Protein AF-A0A941CRE6-F1 (afdb_monomer_lite)

pLDDT: mean 78.8, std 12.66, range [36.91, 95.94]

InterPro domains:
  IPR007060 Septum formation initiator FtsL/DivIC [PF04977] (12-85)

Radius of gyration: 33.71 Å; chains: 1; bounding box: 70×32×87 Å

Foldseek 3Di:
DVVVVVVVVVVVVVVVVVVVVVVVVVVVVVVVVVVVVVVVVVVVVVVVVVVVVVVVVVVVCVPVVNVVCVVCLVVVNDDVPDDRDDDPPDD

Organism: NCBI:txid2804028

Structure (mmCIF, N/CA/C/O backbone):
data_AF-A0A941CRE6-F1
#
_entry.id   AF-A0A941CRE6-F1
#
loop_
_atom_site.group_PDB
_atom_site.id
_atom_site.type_symbol
_atom_site.label_atom_id
_atom_site.label_alt_id
_atom_site.label_co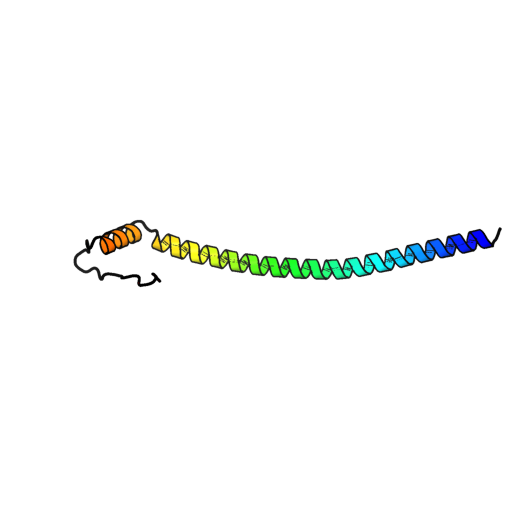mp_id
_atom_site.label_asym_id
_atom_site.label_entity_id
_atom_site.label_seq_id
_atom_site.pdbx_PDB_ins_code
_atom_site.Cartn_x
_atom_site.Cartn_y
_atom_site.Cartn_z
_atom_site.occupancy
_atom_site.B_iso_or_equiv
_atom_site.auth_seq_id
_atom_site.auth_comp_id
_atom_site.auth_asym_id
_atom_site.auth_atom_id
_atom_site.pdbx_PDB_model_num
ATOM 1 N N . MET A 1 1 ? 34.991 6.833 -41.425 1.00 57.38 1 MET A N 1
ATOM 2 C CA . MET A 1 1 ? 34.382 7.073 -40.086 1.00 57.38 1 MET A CA 1
ATOM 3 C C . MET A 1 1 ? 32.833 7.120 -40.080 1.00 57.38 1 MET A C 1
ATOM 5 O O . MET A 1 1 ? 32.252 7.825 -39.259 1.00 57.38 1 MET A O 1
ATOM 9 N N . LYS A 1 2 ? 32.118 6.380 -40.948 1.00 61.75 2 LYS A N 1
ATOM 10 C CA . LYS A 1 2 ? 30.633 6.373 -40.963 1.00 61.75 2 LYS A CA 1
ATOM 11 C C . LYS A 1 2 ? 30.027 5.312 -40.024 1.00 61.75 2 LYS A C 1
ATOM 13 O O . LYS A 1 2 ? 29.004 5.573 -39.400 1.00 61.75 2 LYS A O 1
ATOM 18 N N . MET A 1 3 ? 30.721 4.185 -39.839 1.00 64.88 3 MET A N 1
ATOM 19 C CA . MET A 1 3 ? 30.251 3.048 -39.035 1.00 64.88 3 MET A CA 1
ATOM 20 C C . MET A 1 3 ? 30.078 3.380 -37.543 1.00 64.88 3 MET A C 1
ATOM 22 O O . MET A 1 3 ? 29.058 3.045 -36.955 1.00 64.88 3 MET A O 1
ATOM 26 N N . GLY A 1 4 ? 31.005 4.141 -36.945 1.00 79.50 4 GLY A N 1
ATOM 27 C CA . GLY A 1 4 ? 30.898 4.548 -35.535 1.00 79.50 4 GLY A CA 1
ATOM 28 C C . GLY A 1 4 ? 29.720 5.490 -35.245 1.00 79.50 4 GLY A C 1
ATOM 29 O O . GLY A 1 4 ? 29.109 5.413 -34.183 1.00 79.50 4 GLY A O 1
ATOM 30 N N . LYS A 1 5 ? 29.339 6.344 -36.208 1.00 84.44 5 LYS A N 1
ATOM 31 C C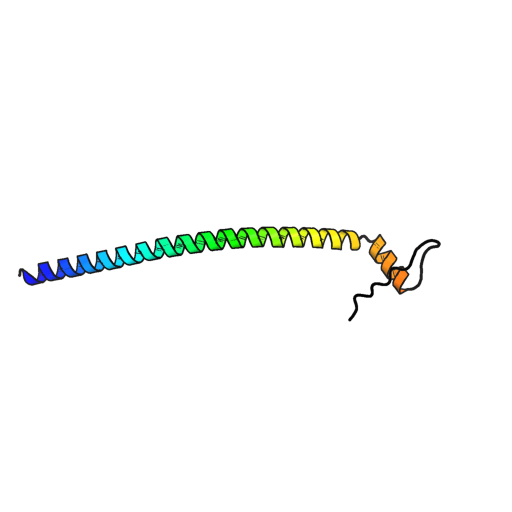A . LYS A 1 5 ? 28.162 7.221 -36.069 1.00 84.44 5 LYS A CA 1
ATOM 32 C C . LYS A 1 5 ? 26.853 6.427 -36.150 1.00 84.44 5 LYS A C 1
ATOM 34 O O . LYS A 1 5 ? 25.905 6.761 -35.447 1.00 84.44 5 LYS A O 1
ATOM 39 N N . LEU A 1 6 ? 26.815 5.381 -36.979 1.00 87.25 6 LEU A N 1
ATOM 40 C CA . LEU A 1 6 ? 25.690 4.445 -37.071 1.00 87.25 6 LEU A CA 1
ATOM 41 C C . LEU A 1 6 ? 25.536 3.634 -35.781 1.00 87.25 6 LEU A C 1
ATOM 43 O O . LEU A 1 6 ? 24.446 3.604 -35.218 1.00 87.25 6 LEU A O 1
ATOM 47 N N . LEU A 1 7 ? 26.635 3.082 -35.261 1.00 91.50 7 LEU A N 1
ATOM 48 C CA . LEU A 1 7 ? 26.630 2.324 -34.009 1.00 91.50 7 LEU A CA 1
ATOM 49 C C . LEU A 1 7 ? 26.121 3.176 -32.835 1.00 91.50 7 LEU A C 1
ATOM 51 O O . LEU A 1 7 ? 25.244 2.749 -32.090 1.00 91.50 7 LEU A O 1
ATOM 55 N N . ARG A 1 8 ? 26.592 4.427 -32.720 1.00 93.19 8 ARG A N 1
ATOM 56 C CA . ARG A 1 8 ? 26.130 5.366 -31.683 1.00 93.19 8 ARG A CA 1
ATOM 57 C C . ARG A 1 8 ? 24.629 5.659 -31.778 1.00 93.19 8 ARG A C 1
ATOM 59 O O . ARG A 1 8 ? 23.969 5.752 -30.748 1.00 93.19 8 ARG A O 1
ATOM 66 N N . ARG A 1 9 ? 24.079 5.801 -32.990 1.00 93.44 9 ARG A N 1
ATOM 67 C CA . ARG A 1 9 ? 22.633 6.008 -33.191 1.00 93.44 9 ARG A CA 1
ATOM 68 C C . ARG A 1 9 ? 21.820 4.778 -32.795 1.00 93.44 9 ARG A C 1
ATOM 70 O O . ARG A 1 9 ? 20.786 4.939 -32.161 1.00 93.44 9 ARG A O 1
ATOM 77 N N . ILE A 1 10 ? 22.303 3.577 -33.116 1.00 94.56 10 ILE A N 1
ATOM 78 C CA . ILE A 1 10 ? 21.644 2.318 -32.738 1.00 94.56 10 ILE A CA 1
ATOM 79 C C . ILE A 1 10 ? 21.614 2.163 -31.215 1.00 94.56 10 ILE A C 1
ATOM 81 O O . ILE A 1 10 ? 20.560 1.876 -30.660 1.00 94.56 10 ILE A O 1
ATOM 85 N N . VAL A 1 11 ? 22.731 2.427 -30.529 1.00 95.31 11 VAL A N 1
ATOM 86 C CA . VAL A 1 11 ? 22.794 2.361 -29.059 1.00 95.31 11 VAL A CA 1
ATOM 87 C C . VAL A 1 11 ? 21.844 3.372 -28.411 1.00 95.31 11 VAL A C 1
ATOM 89 O O . VAL A 1 11 ? 21.130 3.021 -27.477 1.00 95.31 11 VAL A O 1
ATOM 92 N N . LEU A 1 12 ? 21.780 4.606 -28.924 1.00 95.19 12 LEU A N 1
ATOM 93 C CA . LEU A 1 12 ? 20.848 5.620 -28.416 1.00 95.19 12 LEU A CA 1
ATOM 94 C C . LEU A 1 12 ? 19.381 5.223 -28.624 1.00 95.19 12 LEU A C 1
ATOM 96 O O . LEU A 1 12 ? 18.570 5.416 -27.722 1.00 95.19 12 LEU A O 1
ATOM 100 N N . LEU A 1 13 ? 19.043 4.646 -29.779 1.00 95.50 13 LEU A N 1
ATOM 101 C CA . LEU A 1 13 ? 17.691 4.155 -30.056 1.00 95.50 13 LEU A CA 1
ATOM 102 C C . LEU A 1 13 ? 17.320 2.968 -29.163 1.00 95.50 13 LEU A C 1
ATOM 104 O O . LEU A 1 13 ? 16.218 2.937 -28.623 1.00 95.50 13 LEU A O 1
ATOM 108 N N . ALA A 1 14 ? 18.242 2.027 -28.957 1.00 94.69 14 ALA A N 1
ATOM 109 C CA . ALA A 1 14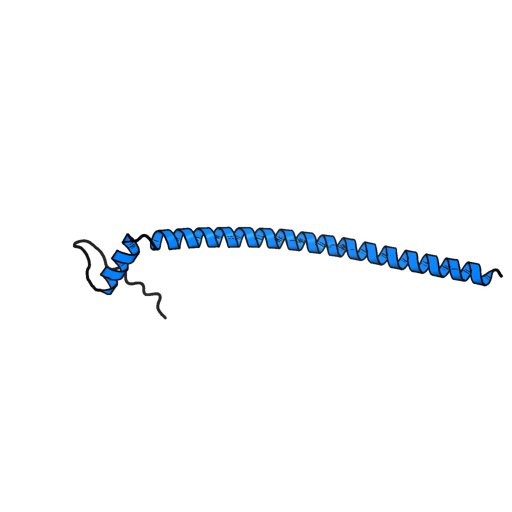 ? 18.032 0.899 -28.055 1.00 94.69 14 ALA A CA 1
ATOM 110 C C . ALA A 1 14 ? 17.829 1.372 -26.606 1.00 94.69 14 ALA A C 1
ATOM 112 O O . ALA A 1 14 ? 16.905 0.923 -25.932 1.00 94.69 14 ALA A O 1
ATOM 113 N N . PHE A 1 15 ? 18.637 2.332 -26.149 1.00 95.94 15 PHE A N 1
ATOM 114 C CA . PHE A 1 15 ? 18.505 2.923 -24.818 1.00 95.94 15 PHE A CA 1
ATOM 115 C C . PHE A 1 15 ? 17.162 3.643 -24.636 1.00 95.94 15 PHE A C 1
ATOM 117 O O . PHE A 1 15 ? 16.476 3.428 -23.637 1.00 95.94 15 PHE A O 1
ATOM 124 N N . ALA A 1 16 ? 16.745 4.438 -25.625 1.00 94.94 16 ALA A N 1
ATOM 125 C CA . ALA A 1 16 ? 15.443 5.099 -25.610 1.00 94.94 16 ALA A CA 1
ATOM 126 C C . ALA A 1 16 ? 14.283 4.088 -25.596 1.00 94.94 16 ALA A C 1
ATOM 128 O O . ALA A 1 16 ? 13.329 4.265 -24.841 1.00 94.94 16 ALA A O 1
ATOM 129 N N . GLY A 1 17 ? 14.388 3.002 -26.369 1.00 95.69 17 GLY A N 1
ATOM 130 C CA . GLY A 1 17 ? 13.394 1.927 -26.387 1.00 95.69 17 GLY A CA 1
ATOM 131 C C . GLY A 1 17 ? 13.252 1.221 -25.036 1.00 95.69 17 GLY A C 1
ATOM 132 O O . GLY A 1 17 ? 12.138 1.044 -24.550 1.00 95.69 17 GLY A O 1
ATOM 133 N N . ILE A 1 18 ? 14.369 0.879 -24.387 1.00 94.94 18 ILE A N 1
ATOM 134 C CA . ILE A 1 18 ? 14.360 0.255 -23.053 1.00 94.94 18 ILE A CA 1
ATOM 135 C C . ILE A 1 18 ? 13.753 1.200 -22.009 1.00 94.94 18 ILE A C 1
ATOM 137 O O . ILE A 1 18 ? 12.950 0.761 -21.182 1.00 94.94 18 ILE A O 1
ATOM 141 N N . MET A 1 19 ? 14.083 2.495 -22.054 1.00 94.00 19 MET A N 1
ATOM 142 C CA . MET A 1 19 ? 13.482 3.473 -21.141 1.00 94.00 19 MET A CA 1
ATOM 143 C C . MET A 1 19 ? 11.975 3.609 -21.360 1.00 94.00 19 MET A C 1
ATOM 145 O O . MET A 1 19 ? 11.227 3.572 -20.387 1.00 94.00 19 MET A O 1
ATOM 149 N N . ALA A 1 20 ? 11.514 3.687 -22.610 1.00 93.62 20 ALA A N 1
ATOM 150 C CA . ALA A 1 20 ? 10.087 3.757 -22.917 1.00 93.62 20 ALA A CA 1
ATOM 151 C C . ALA A 1 20 ? 9.324 2.523 -22.400 1.00 93.62 20 ALA A C 1
ATOM 153 O O . ALA A 1 20 ? 8.278 2.669 -21.767 1.00 93.62 20 ALA A O 1
ATOM 154 N N . LEU A 1 21 ? 9.873 1.316 -22.594 1.00 92.88 21 LEU A N 1
ATOM 155 C CA . LEU A 1 21 ? 9.282 0.076 -22.072 1.00 92.88 21 LEU A CA 1
ATOM 156 C C . LEU A 1 21 ? 9.248 0.048 -20.539 1.00 92.88 21 LEU A C 1
ATOM 158 O O . LEU A 1 21 ? 8.257 -0.374 -19.945 1.00 92.88 21 LEU A O 1
ATOM 162 N N . THR A 1 22 ? 10.316 0.515 -19.895 1.00 92.88 22 THR A N 1
ATOM 163 C CA . THR A 1 22 ? 10.402 0.560 -18.430 1.00 92.88 22 THR A CA 1
ATOM 164 C C . THR A 1 22 ? 9.365 1.516 -17.850 1.00 92.88 22 THR A C 1
ATOM 166 O O . THR A 1 22 ? 8.656 1.142 -16.918 1.00 92.88 22 THR A O 1
ATOM 169 N N . ILE A 1 23 ? 9.225 2.711 -18.430 1.00 92.69 23 ILE A N 1
ATOM 170 C CA . ILE A 1 23 ? 8.239 3.709 -17.991 1.00 92.69 23 ILE A CA 1
ATOM 171 C C . ILE A 1 23 ? 6.816 3.171 -18.174 1.00 92.69 23 ILE A C 1
ATOM 173 O O . ILE A 1 23 ? 6.005 3.257 -17.256 1.00 92.69 23 ILE A O 1
ATOM 177 N N . TYR A 1 24 ? 6.519 2.541 -19.314 1.00 90.88 24 TYR A N 1
ATOM 178 C CA . TYR A 1 24 ? 5.202 1.947 -19.554 1.00 90.88 24 TYR A CA 1
ATOM 179 C C . TYR A 1 24 ? 4.843 0.878 -18.508 1.00 90.88 24 TYR A C 1
ATOM 181 O O . TYR A 1 24 ? 3.750 0.891 -17.939 1.00 90.88 24 TYR A O 1
ATOM 189 N N . ASN A 1 25 ? 5.782 -0.018 -18.196 1.00 87.81 25 ASN A N 1
ATOM 190 C CA . ASN A 1 25 ? 5.571 -1.049 -17.178 1.00 87.81 25 ASN A CA 1
ATOM 191 C C . ASN A 1 25 ? 5.409 -0.453 -15.768 1.00 87.81 25 ASN A C 1
ATOM 193 O O . ASN A 1 25 ? 4.622 -0.965 -14.969 1.00 87.81 25 ASN A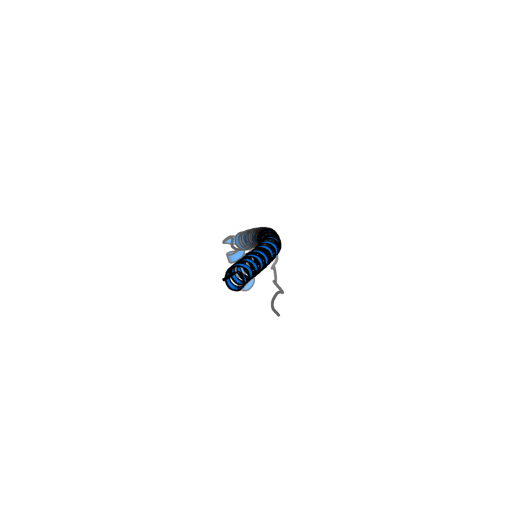 O 1
ATOM 197 N N . GLN A 1 26 ? 6.124 0.635 -15.465 1.00 86.19 26 GLN A N 1
ATOM 198 C CA . GLN A 1 26 ? 6.002 1.353 -14.195 1.00 86.19 26 GLN A CA 1
ATOM 199 C C . GLN A 1 26 ? 4.626 2.006 -14.026 1.00 86.19 26 GLN A C 1
ATOM 201 O O . GLN A 1 26 ? 4.051 1.905 -12.944 1.00 86.19 26 GLN A O 1
ATOM 206 N N . GLU A 1 27 ? 4.058 2.604 -15.075 1.00 86.50 27 GLU A N 1
ATOM 207 C CA . GLU A 1 27 ? 2.712 3.198 -15.030 1.00 86.50 27 GLU A CA 1
ATOM 208 C C . GLU A 1 27 ? 1.631 2.150 -14.715 1.00 86.50 27 GLU A C 1
ATOM 210 O O . GLU A 1 27 ? 0.796 2.344 -13.825 1.00 86.50 27 GLU A O 1
ATOM 215 N N . VAL A 1 28 ? 1.691 0.982 -15.364 1.00 87.38 28 VAL A N 1
ATOM 216 C CA . VAL A 1 28 ? 0.761 -0.131 -15.093 1.00 87.38 28 VAL A CA 1
ATOM 217 C C . VAL A 1 28 ? 0.918 -0.651 -13.660 1.00 87.38 28 VAL A C 1
ATOM 219 O O . VAL A 1 28 ? -0.071 -0.908 -12.966 1.00 87.38 28 VAL A O 1
ATOM 222 N N . MET A 1 29 ? 2.157 -0.787 -13.180 1.00 89.44 29 MET A N 1
ATOM 223 C CA . MET A 1 29 ? 2.428 -1.205 -11.804 1.00 89.44 29 MET A CA 1
ATOM 224 C C . MET A 1 29 ? 1.888 -0.187 -10.791 1.00 89.44 29 MET A C 1
ATOM 226 O O . MET A 1 29 ? 1.242 -0.576 -9.817 1.00 89.44 29 MET A O 1
ATOM 230 N N . MET A 1 30 ? 2.079 1.108 -11.042 1.00 88.00 30 MET A N 1
ATOM 231 C CA . MET A 1 30 ? 1.583 2.178 -10.176 1.00 88.00 30 MET A CA 1
ATOM 232 C C . MET A 1 30 ? 0.058 2.230 -10.127 1.00 88.00 30 MET A C 1
ATOM 234 O O . MET A 1 30 ? -0.505 2.420 -9.046 1.00 88.00 30 MET A O 1
ATOM 238 N N . ALA A 1 31 ? -0.628 1.993 -11.246 1.00 87.69 31 ALA A N 1
ATOM 239 C CA . ALA A 1 31 ? -2.086 1.884 -11.261 1.00 87.69 31 ALA A CA 1
ATOM 240 C C . ALA A 1 31 ? -2.580 0.743 -10.349 1.00 87.69 31 ALA A C 1
ATOM 242 O O . ALA A 1 31 ? -3.500 0.929 -9.546 1.00 87.69 31 ALA A O 1
ATOM 243 N N . ASN A 1 32 ? -1.921 -0.418 -10.404 1.00 85.81 32 ASN A N 1
ATOM 244 C CA . ASN A 1 32 ? -2.249 -1.556 -9.545 1.00 85.81 32 ASN A CA 1
ATOM 245 C C . ASN A 1 32 ? -1.950 -1.285 -8.063 1.00 85.81 32 ASN A C 1
ATOM 247 O O . ASN A 1 32 ? -2.749 -1.653 -7.200 1.00 85.81 32 ASN A O 1
ATOM 251 N N . ILE A 1 33 ? -0.837 -0.612 -7.753 1.00 87.81 33 ILE A N 1
ATOM 252 C CA . ILE A 1 33 ? -0.493 -0.214 -6.380 1.00 87.81 33 ILE A CA 1
ATOM 253 C C . ILE A 1 33 ? -1.557 0.733 -5.818 1.00 87.81 33 ILE A C 1
ATOM 255 O O . ILE A 1 33 ? -2.068 0.482 -4.729 1.00 87.81 33 ILE A O 1
ATOM 259 N N . ARG A 1 34 ? -1.963 1.764 -6.570 1.00 86.25 34 ARG A N 1
ATOM 260 C CA . ARG A 1 34 ? -3.012 2.707 -6.138 1.00 86.25 34 ARG A CA 1
ATOM 261 C C . ARG A 1 34 ? -4.340 2.004 -5.863 1.00 86.25 34 ARG A C 1
ATOM 263 O O . ARG A 1 34 ? -4.974 2.275 -4.846 1.00 86.25 34 ARG A O 1
ATOM 270 N N . LYS A 1 35 ? -4.732 1.062 -6.725 1.00 86.56 35 LYS A N 1
ATOM 271 C CA . LYS A 1 35 ? -5.942 0.253 -6.526 1.00 86.56 35 LYS A CA 1
ATOM 272 C C . LYS A 1 35 ? -5.858 -0.602 -5.257 1.00 86.56 35 LYS A C 1
ATOM 274 O O . LYS A 1 35 ? -6.836 -0.711 -4.523 1.00 86.56 35 LYS A O 1
ATOM 279 N N . ASN A 1 36 ? -4.697 -1.196 -4.985 1.00 85.75 36 ASN A N 1
ATOM 280 C CA . ASN A 1 36 ? -4.487 -1.983 -3.772 1.00 85.75 36 ASN A CA 1
ATOM 281 C C . ASN A 1 36 ? -4.500 -1.125 -2.503 1.00 85.75 36 ASN A C 1
ATOM 283 O O . ASN A 1 36 ? -5.102 -1.557 -1.526 1.00 85.75 36 ASN A O 1
ATOM 287 N N . ILE A 1 37 ? -3.906 0.072 -2.535 1.00 88.19 37 ILE A N 1
ATOM 288 C CA . ILE A 1 37 ? -3.943 1.024 -1.414 1.00 88.19 37 ILE A CA 1
ATOM 289 C C . ILE A 1 37 ? -5.389 1.401 -1.096 1.00 88.19 37 ILE A C 1
ATOM 291 O O . ILE A 1 37 ? -5.814 1.228 0.037 1.00 88.19 37 ILE A O 1
ATOM 295 N N . SER A 1 38 ? -6.172 1.811 -2.099 1.00 85.81 38 SER A N 1
ATOM 296 C CA . SER A 1 38 ? -7.575 2.193 -1.889 1.00 85.81 38 SER A CA 1
ATOM 297 C C . SER A 1 38 ? -8.404 1.053 -1.285 1.00 85.81 38 SER A C 1
ATOM 299 O O . SER A 1 38 ? -9.157 1.273 -0.340 1.00 85.81 38 SER A O 1
ATOM 301 N N . ARG A 1 39 ? -8.210 -0.185 -1.758 1.00 86.31 39 ARG A N 1
ATOM 302 C CA . ARG A 1 39 ? -8.872 -1.361 -1.174 1.00 86.31 39 ARG A CA 1
ATOM 303 C C . ARG A 1 39 ? -8.426 -1.627 0.267 1.00 86.31 39 ARG A C 1
ATOM 305 O O . ARG A 1 39 ? -9.232 -2.025 1.098 1.00 86.31 39 ARG A O 1
ATOM 312 N N . GLN A 1 40 ? -7.141 -1.454 0.570 1.00 81.81 40 GLN A N 1
ATOM 313 C CA . GLN A 1 40 ? -6.621 -1.640 1.927 1.00 81.81 40 GLN A CA 1
ATOM 314 C C . GLN A 1 40 ? -7.106 -0.549 2.885 1.00 81.81 40 GLN A C 1
ATOM 316 O O . GLN A 1 40 ? -7.358 -0.849 4.047 1.00 81.81 40 GLN A O 1
ATOM 321 N N . GLU A 1 41 ? -7.272 0.685 2.412 1.00 86.06 41 GLU A N 1
ATOM 322 C CA . GLU A 1 41 ? -7.858 1.780 3.189 1.00 86.06 41 GLU A CA 1
ATOM 323 C C . GLU A 1 41 ? -9.329 1.516 3.525 1.00 86.06 41 GLU A C 1
ATOM 325 O O . GLU A 1 41 ? -9.732 1.737 4.666 1.00 86.06 41 GLU A O 1
ATOM 330 N N . GLU A 1 42 ? -10.107 0.985 2.578 1.00 87.00 42 GLU A N 1
ATOM 331 C CA . GLU A 1 42 ? -11.500 0.582 2.807 1.00 87.00 42 GLU A CA 1
ATOM 332 C C . GLU A 1 42 ? -11.593 -0.524 3.868 1.00 87.00 42 GLU A C 1
ATOM 334 O O . GLU A 1 42 ? -12.290 -0.374 4.871 1.00 87.00 42 GLU A O 1
ATOM 339 N N . VAL A 1 43 ? -10.787 -1.582 3.727 1.00 85.94 43 VAL A N 1
ATOM 340 C CA . VAL A 1 43 ? -10.711 -2.663 4.725 1.00 85.94 43 VAL A CA 1
ATOM 341 C C . VAL A 1 43 ? -10.267 -2.132 6.091 1.00 85.94 43 VAL A C 1
ATOM 343 O O . VAL A 1 43 ? -10.797 -2.542 7.122 1.00 85.94 43 VAL A O 1
ATOM 346 N N . LEU A 1 44 ? -9.310 -1.201 6.131 1.00 85.69 44 LEU A N 1
ATOM 347 C CA . LEU A 1 44 ? -8.855 -0.593 7.380 1.00 85.69 44 LEU A CA 1
ATOM 348 C C . LEU A 1 44 ? -9.963 0.237 8.042 1.00 85.69 44 LEU A C 1
ATOM 350 O O . LEU A 1 44 ? -10.084 0.211 9.268 1.00 85.69 44 LEU A O 1
ATOM 354 N N . ALA A 1 45 ? -10.754 0.969 7.259 1.00 86.44 45 ALA A N 1
ATOM 355 C CA . ALA A 1 45 ? -11.887 1.738 7.760 1.00 86.44 45 ALA A CA 1
ATOM 356 C C . ALA A 1 45 ? -12.960 0.819 8.363 1.00 86.44 45 ALA A C 1
ATOM 358 O O . ALA A 1 45 ? -13.421 1.076 9.478 1.00 86.44 45 ALA A O 1
ATOM 359 N N . ASP A 1 46 ? -13.284 -0.283 7.687 1.00 86.19 46 ASP A N 1
ATOM 360 C CA . ASP A 1 46 ? -14.250 -1.269 8.176 1.00 86.19 46 ASP A CA 1
ATOM 361 C C . ASP A 1 46 ? -13.778 -1.939 9.469 1.00 86.19 46 ASP A C 1
ATOM 363 O O . ASP A 1 46 ? -14.506 -1.957 10.465 1.00 86.19 46 ASP A O 1
ATOM 367 N N . VAL A 1 47 ? -12.524 -2.397 9.510 1.00 84.75 47 VAL A N 1
ATOM 368 C CA . VAL A 1 47 ? -11.938 -3.024 10.706 1.00 84.75 47 VAL A CA 1
ATOM 369 C C . VAL A 1 47 ? -11.844 -2.035 11.871 1.00 84.75 47 VAL A C 1
ATOM 371 O O . VAL A 1 47 ? -12.024 -2.417 13.030 1.00 84.75 47 VAL A O 1
ATOM 374 N N . ARG A 1 48 ? -11.577 -0.749 11.611 1.00 81.62 48 ARG A N 1
ATOM 375 C CA . ARG A 1 48 ? -11.598 0.289 12.656 1.00 81.62 48 ARG A CA 1
ATOM 376 C C . ARG A 1 48 ? -13.003 0.517 13.195 1.00 81.62 48 ARG A C 1
ATOM 378 O O . ARG A 1 48 ? -13.171 0.557 14.410 1.00 81.62 48 ARG A O 1
ATOM 385 N N . LYS A 1 49 ? -14.003 0.602 12.319 1.00 85.06 49 LYS A N 1
ATOM 386 C CA . LYS A 1 49 ? -15.410 0.758 12.706 1.00 85.06 49 LYS A CA 1
ATOM 387 C C . LYS A 1 49 ? -15.904 -0.431 13.530 1.00 85.06 49 LYS A C 1
ATOM 389 O O . LYS A 1 49 ? -16.623 -0.253 14.513 1.00 85.06 49 LYS A O 1
ATOM 394 N N . GLU A 1 50 ? -15.500 -1.641 13.158 1.00 82.88 50 GLU A N 1
ATOM 395 C CA . GLU A 1 50 ? -15.807 -2.846 13.922 1.00 82.88 50 GLU A CA 1
ATOM 396 C C . GLU A 1 50 ? -15.105 -2.848 15.285 1.00 82.88 50 GLU A C 1
ATOM 398 O O . GLU A 1 50 ? -15.754 -3.100 16.301 1.00 82.88 50 GLU A O 1
ATOM 403 N N . ASN A 1 51 ? -13.826 -2.467 15.342 1.00 83.75 51 ASN A N 1
ATOM 404 C CA . ASN A 1 51 ? -13.109 -2.306 16.608 1.00 83.75 51 ASN A CA 1
ATOM 405 C C . ASN A 1 51 ? -13.751 -1.254 17.518 1.00 83.75 51 ASN A C 1
ATOM 407 O O . ASN A 1 51 ? -13.880 -1.493 18.714 1.00 83.75 51 ASN A O 1
ATOM 411 N N . GLU A 1 52 ? -14.180 -0.110 16.985 1.00 82.75 52 GLU A N 1
ATOM 412 C CA . GLU A 1 52 ? -14.889 0.912 17.763 1.00 82.75 52 GLU A CA 1
ATOM 413 C C . GLU A 1 52 ? -16.230 0.393 18.285 1.00 82.75 52 GLU A C 1
ATOM 415 O O . GLU A 1 52 ? -16.560 0.601 19.452 1.00 82.75 52 GLU A O 1
ATOM 420 N N . LYS A 1 53 ? -16.984 -0.348 17.467 1.00 81.50 53 LYS A N 1
ATOM 421 C CA . LYS A 1 53 ? -18.238 -0.982 17.894 1.00 81.50 53 LYS A CA 1
ATOM 422 C C . LYS A 1 53 ? -18.000 -1.997 19.012 1.00 81.50 53 LYS A C 1
ATOM 424 O O . LYS A 1 53 ? -18.704 -1.967 20.020 1.00 81.50 53 LYS A O 1
ATOM 429 N N . LEU A 1 54 ? -17.011 -2.873 18.850 1.00 78.88 54 LEU A N 1
ATOM 430 C CA . LEU A 1 54 ? -16.628 -3.860 19.858 1.00 78.88 54 LEU A CA 1
ATOM 431 C C . LEU A 1 54 ? -16.135 -3.180 21.133 1.00 78.88 54 LEU A C 1
ATOM 433 O O . LEU A 1 54 ? -16.528 -3.585 22.220 1.00 78.88 54 LEU A O 1
ATOM 437 N N . LYS A 1 55 ? -15.346 -2.110 21.017 1.00 73.25 55 LYS A N 1
ATOM 438 C CA . LYS A 1 55 ? -14.894 -1.320 22.161 1.00 73.25 55 LYS A CA 1
ATOM 439 C C . LYS A 1 55 ? -16.065 -0.673 22.891 1.00 73.25 55 LYS A C 1
ATOM 441 O O . LYS A 1 55 ? -16.125 -0.787 24.103 1.00 73.25 55 LYS A O 1
ATOM 446 N N . ASN A 1 56 ? -17.028 -0.088 22.184 1.00 73.38 56 ASN A N 1
ATOM 447 C CA . ASN A 1 56 ? -18.226 0.485 22.801 1.00 73.38 56 ASN A CA 1
ATOM 448 C C . ASN A 1 56 ? -19.078 -0.582 23.505 1.00 73.38 56 ASN A C 1
ATOM 450 O O . ASN A 1 56 ? -19.596 -0.334 24.591 1.00 73.38 56 ASN A O 1
ATOM 454 N N . LEU A 1 57 ? -19.195 -1.782 22.927 1.00 70.62 57 LEU A N 1
ATOM 455 C CA . LEU A 1 57 ? -19.855 -2.916 23.577 1.00 70.62 57 LEU A CA 1
ATOM 456 C C . LEU A 1 57 ? -19.092 -3.341 24.835 1.00 70.62 57 LEU A C 1
ATOM 458 O O . LEU A 1 57 ? -19.685 -3.450 25.905 1.00 70.62 57 LEU A O 1
ATOM 462 N N . VAL A 1 58 ? -17.775 -3.498 24.738 1.00 71.75 58 VAL A N 1
ATOM 463 C CA . VAL A 1 58 ? -16.919 -3.835 25.875 1.00 71.75 58 VAL A CA 1
ATOM 464 C C . VAL A 1 58 ? -17.006 -2.764 26.959 1.00 71.75 58 VAL A C 1
ATOM 466 O O . VAL A 1 58 ? -17.207 -3.107 28.114 1.00 71.75 58 VAL A O 1
ATOM 469 N N . ASP A 1 59 ? -16.933 -1.485 26.618 1.00 66.50 59 ASP A N 1
ATOM 470 C CA . ASP A 1 59 ? -17.015 -0.376 27.567 1.00 66.50 59 ASP A CA 1
ATOM 471 C C . ASP A 1 59 ? -18.414 -0.292 28.201 1.00 66.50 59 ASP A C 1
ATOM 473 O O . ASP A 1 59 ? -18.526 -0.089 29.410 1.00 66.50 59 ASP A O 1
ATOM 477 N N . SER A 1 60 ? -19.480 -0.591 27.448 1.00 61.75 60 SER A N 1
ATOM 478 C CA . SER A 1 60 ? -20.831 -0.730 28.009 1.00 61.75 60 SER A CA 1
ATOM 479 C C . SER A 1 60 ? -20.932 -1.890 29.007 1.00 61.75 60 SER A C 1
ATOM 481 O O . SER A 1 60 ? -21.580 -1.746 30.042 1.00 61.75 60 SER A O 1
ATOM 483 N N . THR A 1 61 ? -20.217 -2.996 28.767 1.00 60.22 61 THR A N 1
ATOM 484 C CA . THR A 1 61 ? -20.087 -4.115 29.717 1.00 60.22 61 THR A CA 1
ATOM 485 C C . THR A 1 61 ? -19.041 -3.871 30.807 1.00 60.22 61 THR A C 1
ATOM 487 O O . THR A 1 61 ? -19.015 -4.579 31.798 1.00 60.22 61 THR A O 1
ATOM 490 N N . LYS A 1 62 ? -18.153 -2.886 30.674 1.00 57.62 62 LYS A N 1
ATOM 491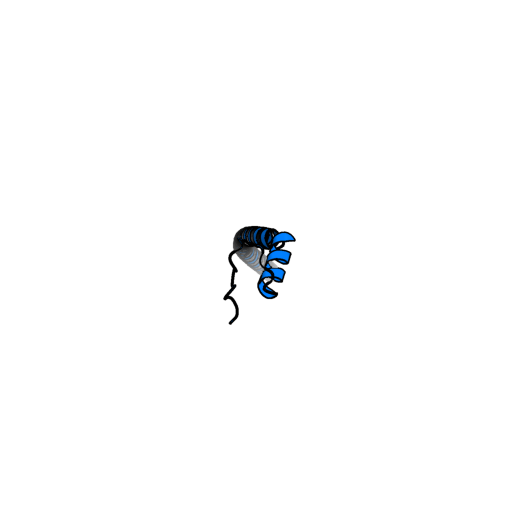 C CA . LYS A 1 62 ? -17.152 -2.539 31.695 1.00 57.62 62 LYS A CA 1
ATOM 492 C C . LYS A 1 62 ? -17.623 -1.427 32.618 1.00 57.62 62 LYS A C 1
ATOM 494 O O . LYS A 1 62 ? -16.864 -1.033 33.502 1.00 57.62 62 LYS A O 1
ATOM 499 N N . THR A 1 63 ? -18.857 -0.942 32.457 1.00 62.88 63 THR A N 1
ATOM 500 C CA . THR A 1 63 ? -19.487 -0.114 33.485 1.00 62.88 63 THR A CA 1
ATOM 501 C C . THR A 1 63 ? -19.328 -0.805 34.836 1.00 62.88 63 THR A C 1
ATOM 503 O O . THR A 1 63 ? -19.476 -2.024 34.969 1.00 62.88 63 THR A O 1
ATOM 506 N N . GLU A 1 64 ? -18.943 -0.019 35.836 1.00 64.50 64 GLU A N 1
ATOM 507 C CA . GLU A 1 64 ? -18.620 -0.496 37.180 1.00 64.50 64 GLU A CA 1
ATOM 508 C C . GLU A 1 64 ? -19.747 -1.381 37.736 1.00 64.50 64 GLU A C 1
ATOM 510 O O . GLU A 1 64 ? -19.501 -2.423 38.335 1.00 64.50 64 GLU A O 1
ATOM 515 N N . GLU A 1 65 ? -20.991 -1.040 37.398 1.00 66.75 65 GLU A N 1
ATOM 516 C CA . GLU A 1 65 ? -22.197 -1.800 37.703 1.00 66.75 65 GLU A CA 1
ATOM 517 C C . GLU A 1 65 ? -22.204 -3.227 37.127 1.00 66.75 65 GLU A C 1
ATOM 519 O O . GLU A 1 65 ? -22.531 -4.164 37.854 1.00 66.75 65 GLU A O 1
ATOM 524 N N . TYR A 1 66 ? -21.796 -3.445 35.871 1.00 67.56 66 TYR A N 1
ATOM 525 C CA . TYR A 1 66 ? -21.712 -4.793 35.291 1.00 67.56 66 TYR A CA 1
ATOM 526 C C . TYR A 1 66 ? -20.569 -5.601 35.910 1.00 67.56 66 TYR A C 1
ATOM 528 O O . TYR A 1 66 ? -20.731 -6.791 36.182 1.00 67.56 66 TYR A O 1
ATOM 536 N N . THR A 1 67 ? -19.435 -4.957 36.203 1.00 67.12 67 THR A N 1
ATOM 537 C CA . THR A 1 67 ? -18.304 -5.605 36.889 1.00 67.12 67 THR A CA 1
ATOM 538 C C . THR A 1 67 ? -18.694 -6.028 38.306 1.00 67.12 67 THR A C 1
ATOM 540 O O . THR A 1 67 ? -18.463 -7.174 38.696 1.00 67.12 67 THR A O 1
ATOM 543 N N . ILE A 1 68 ? -19.365 -5.146 39.052 1.00 68.50 68 ILE A N 1
ATOM 544 C CA . ILE A 1 68 ? -19.903 -5.431 40.386 1.00 68.50 68 ILE A CA 1
ATOM 545 C C . ILE A 1 68 ? -20.968 -6.528 40.305 1.00 68.50 68 ILE A C 1
ATOM 547 O O . ILE A 1 68 ? -20.936 -7.462 41.107 1.00 68.50 68 ILE A O 1
ATOM 551 N N . ARG A 1 69 ? -21.884 -6.478 39.332 1.00 71.50 69 ARG A N 1
ATOM 552 C CA . ARG A 1 69 ? -22.925 -7.501 39.147 1.00 71.50 69 ARG A CA 1
ATOM 553 C C . ARG A 1 69 ? -22.331 -8.866 38.812 1.00 71.50 69 ARG A C 1
ATOM 555 O O . ARG A 1 69 ? -22.759 -9.867 39.384 1.00 71.50 69 ARG A O 1
ATOM 562 N N . ASN A 1 70 ? -21.316 -8.925 37.953 1.00 70.25 70 ASN A N 1
ATOM 563 C CA . ASN A 1 70 ? -20.617 -10.170 37.635 1.00 70.25 70 ASN A CA 1
ATOM 564 C C . ASN A 1 70 ? -19.816 -10.707 38.820 1.00 70.25 70 ASN A C 1
ATOM 566 O O . ASN A 1 70 ? -19.871 -11.906 39.087 1.00 70.25 70 ASN A O 1
ATOM 570 N N . ALA A 1 71 ? -19.118 -9.847 39.565 1.00 74.00 71 ALA A N 1
ATOM 571 C CA . ALA A 1 71 ? -18.430 -10.251 40.788 1.00 74.00 71 ALA A CA 1
ATOM 572 C C . ALA A 1 71 ? -19.425 -10.811 41.817 1.00 74.00 71 ALA A C 1
ATOM 574 O O . ALA A 1 71 ? -19.209 -11.892 42.359 1.00 74.00 71 ALA A O 1
ATOM 575 N N . ARG A 1 72 ? -20.565 -10.139 42.015 1.00 77.06 72 ARG A N 1
ATOM 576 C CA . ARG A 1 72 ? -21.657 -10.613 42.878 1.00 77.06 72 ARG A CA 1
ATOM 577 C C . ARG A 1 72 ? -22.238 -11.939 42.408 1.00 77.06 72 ARG A C 1
ATOM 579 O O . ARG A 1 72 ? -22.459 -12.812 43.236 1.00 77.06 72 ARG A O 1
ATOM 586 N N . THR A 1 73 ? -22.435 -12.111 41.104 1.00 73.75 73 THR A N 1
ATOM 587 C CA . THR A 1 73 ? -22.946 -13.361 40.521 1.00 73.75 73 THR A CA 1
ATOM 588 C C . THR A 1 73 ? -21.964 -14.511 40.753 1.00 73.75 73 THR A C 1
ATOM 590 O O . THR A 1 73 ? -22.373 -15.572 41.214 1.00 73.75 73 THR A O 1
ATOM 593 N N . ARG A 1 74 ? -20.657 -14.289 40.543 1.00 74.56 74 ARG A N 1
ATOM 594 C CA . ARG A 1 74 ? -19.600 -15.280 40.829 1.00 74.56 74 ARG A CA 1
ATOM 595 C C . ARG A 1 74 ? -19.467 -15.611 42.321 1.00 74.56 74 ARG A C 1
ATOM 597 O O . ARG A 1 74 ? -19.100 -16.731 42.653 1.00 74.56 74 ARG A O 1
ATOM 604 N N . LEU A 1 75 ? -19.765 -14.658 43.205 1.00 78.75 75 LEU A N 1
ATOM 605 C CA . LEU A 1 75 ? -19.735 -14.826 44.664 1.00 78.75 75 LEU A CA 1
ATOM 606 C C . LEU A 1 75 ? -21.079 -15.295 45.262 1.00 78.75 75 LEU A C 1
ATOM 608 O O . LEU A 1 75 ? -21.173 -15.452 46.475 1.00 78.75 75 LEU A O 1
ATOM 612 N N . GLY A 1 76 ? -22.127 -15.492 44.450 1.00 73.88 76 GLY A N 1
ATOM 613 C CA . GLY A 1 76 ? -23.465 -15.886 44.919 1.00 73.88 76 GLY A CA 1
ATOM 614 C C . GLY A 1 76 ? -24.244 -14.792 45.670 1.00 73.88 76 GLY A C 1
ATOM 615 O O . GLY A 1 76 ? -25.237 -15.080 46.331 1.00 73.88 76 GLY A O 1
ATOM 616 N N . LEU A 1 77 ? -23.819 -13.531 45.577 1.00 79.56 77 LEU A N 1
ATOM 617 C CA . LEU A 1 77 ? -24.363 -12.385 46.314 1.00 79.56 77 LEU A CA 1
ATOM 618 C C . LEU A 1 77 ? -25.409 -11.602 45.495 1.00 79.56 77 LEU A C 1
ATOM 620 O O . LEU A 1 77 ? -25.268 -10.393 45.298 1.00 79.56 77 LEU A O 1
ATOM 624 N N . LEU A 1 78 ? -26.458 -12.249 44.989 1.00 72.56 78 LEU A N 1
ATOM 625 C CA . LEU A 1 78 ? -27.505 -11.595 44.177 1.00 72.56 78 LEU A CA 1
ATOM 626 C C . LEU A 1 78 ? -28.417 -10.686 45.028 1.00 72.56 78 LEU A C 1
ATOM 628 O O . LEU A 1 78 ? -28.663 -10.974 46.202 1.00 72.56 78 LEU A O 1
ATOM 632 N N . ARG A 1 79 ? -28.910 -9.566 44.477 1.00 73.38 79 ARG A N 1
ATOM 633 C CA . ARG A 1 79 ? -29.972 -8.769 45.130 1.00 73.38 79 ARG A CA 1
ATOM 634 C C . ARG A 1 79 ? -31.334 -9.457 44.959 1.00 73.38 79 ARG A C 1
ATOM 636 O O . ARG A 1 79 ? -31.529 -10.179 43.980 1.00 73.38 79 ARG A O 1
ATOM 643 N N . PRO A 1 80 ? -32.305 -9.212 45.860 1.00 69.62 80 PRO A N 1
ATOM 644 C CA . PRO A 1 80 ? -33.676 -9.669 45.655 1.00 69.62 80 PRO A CA 1
ATOM 645 C C . PRO A 1 80 ? -34.209 -9.175 44.300 1.00 69.62 80 PRO A C 1
ATOM 647 O O . PRO A 1 80 ? -34.246 -7.970 44.061 1.00 69.62 80 PRO A O 1
ATOM 650 N N . GLY A 1 81 ? -34.587 -10.104 43.415 1.00 71.50 81 GLY A N 1
ATOM 651 C CA . GLY A 1 81 ? -35.103 -9.806 42.071 1.00 71.50 81 GLY A CA 1
ATOM 652 C C . GLY A 1 81 ? -34.088 -9.876 40.919 1.00 71.50 81 GLY A C 1
ATOM 653 O O . GLY A 1 81 ? -34.487 -9.694 39.772 1.00 71.50 81 GLY A O 1
ATOM 654 N N . GLU A 1 82 ? -32.806 -10.163 41.172 1.00 68.81 82 GLU A N 1
ATOM 655 C CA . GLU A 1 82 ? -31.797 -10.353 40.114 1.00 68.81 82 GLU A CA 1
ATOM 656 C C . GLU A 1 82 ? -31.744 -11.814 39.628 1.00 68.81 82 GLU A C 1
ATOM 658 O O . GLU A 1 82 ? -31.654 -12.745 40.428 1.00 68.81 82 GLU A O 1
ATOM 663 N N . VAL A 1 83 ? -31.766 -12.022 38.305 1.00 70.44 83 VAL A N 1
ATOM 664 C CA . VAL A 1 83 ? -31.624 -13.349 37.677 1.00 70.44 83 VAL A CA 1
ATOM 665 C C . VAL A 1 83 ? -30.140 -13.615 37.383 1.00 70.44 83 VAL A C 1
ATOM 667 O O . VAL A 1 83 ? -29.499 -12.770 36.750 1.00 70.44 83 VAL A O 1
ATOM 670 N N . PRO A 1 84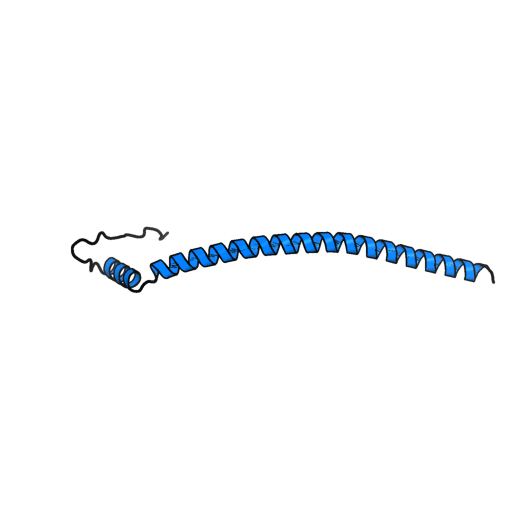 ? -29.568 -14.757 37.812 1.00 62.97 84 PRO A N 1
ATOM 671 C CA . PRO A 1 84 ? -28.168 -15.076 37.550 1.00 62.97 84 PRO A CA 1
ATOM 672 C C . PRO A 1 84 ? -27.916 -15.249 36.049 1.00 62.97 84 PRO A C 1
ATOM 674 O O . PRO A 1 84 ? -28.565 -16.058 35.388 1.00 62.97 84 PRO A O 1
ATOM 677 N N . VAL A 1 85 ? -26.937 -14.514 35.520 1.00 63.47 85 VAL A N 1
ATOM 678 C CA . VAL A 1 85 ? -26.439 -14.700 34.152 1.00 63.47 85 VAL A CA 1
ATOM 679 C C . VAL A 1 85 ? -25.211 -15.603 34.226 1.00 63.47 85 VAL A C 1
ATOM 681 O O . VAL A 1 85 ? -24.147 -15.174 34.670 1.00 63.47 85 VAL A O 1
ATOM 684 N N . ILE A 1 86 ? -25.370 -16.869 33.839 1.00 64.12 86 ILE A N 1
ATOM 685 C CA . ILE A 1 86 ? -24.269 -17.835 33.751 1.00 64.12 86 ILE A CA 1
ATOM 686 C C . ILE A 1 86 ? -23.709 -17.763 32.330 1.00 64.12 86 ILE A C 1
ATOM 688 O O . ILE A 1 86 ? -24.337 -18.240 31.386 1.00 64.12 86 ILE A O 1
ATOM 692 N N . ASP A 1 87 ? -22.539 -17.147 32.166 1.00 58.44 87 ASP A N 1
ATOM 693 C CA . ASP A 1 87 ? -21.828 -17.169 30.888 1.00 58.44 87 ASP A CA 1
ATOM 694 C C . ASP A 1 87 ? -21.218 -18.564 30.686 1.00 58.44 87 ASP A C 1
ATOM 696 O O . ASP A 1 87 ? -20.336 -18.981 31.436 1.00 58.44 87 ASP A O 1
ATOM 700 N N . THR A 1 88 ? -21.740 -19.313 29.712 1.00 56.19 88 THR A N 1
ATOM 701 C CA . THR A 1 88 ? -21.268 -20.671 29.366 1.00 56.19 88 THR A CA 1
ATOM 702 C C . THR A 1 88 ? -20.131 -20.627 28.330 1.00 56.19 88 THR A C 1
ATOM 704 O O . THR A 1 88 ? -19.704 -21.662 27.824 1.00 56.19 88 THR A O 1
ATOM 707 N N . SER A 1 89 ? -19.593 -19.443 28.016 1.00 51.31 89 SER A N 1
ATOM 708 C CA . SER A 1 89 ? -18.464 -19.272 27.089 1.00 51.31 89 SER A CA 1
ATOM 709 C C . SER A 1 89 ? -17.134 -19.611 27.773 1.00 51.31 89 SER A C 1
ATOM 711 O O . SER A 1 89 ? -16.313 -18.743 28.065 1.00 51.31 89 SER A O 1
ATOM 713 N N . GLY A 1 90 ? -16.942 -20.889 28.086 1.00 52.22 90 GLY A N 1
ATOM 714 C CA . GLY A 1 90 ? -15.737 -21.411 28.719 1.00 52.22 90 GLY A CA 1
ATOM 715 C C . GLY A 1 90 ? -15.521 -22.879 28.381 1.00 52.22 90 GLY A C 1
ATOM 716 O O . GLY A 1 90 ? -15.650 -23.722 29.262 1.00 52.22 90 GLY A O 1
ATOM 717 N N . ASN A 1 91 ? -15.219 -23.152 27.108 1.00 36.91 91 ASN A N 1
ATOM 718 C CA . ASN A 1 91 ? -14.426 -24.291 26.633 1.00 36.91 91 ASN A CA 1
ATOM 719 C C . ASN A 1 91 ? -13.581 -23.829 25.446 1.00 36.91 91 ASN A C 1
ATOM 721 O O . ASN A 1 91 ? -14.173 -23.227 24.522 1.00 36.91 91 ASN A O 1
#

Secondary structure (DSSP, 8-state):
--HHHHHHHHHHHHHHHHHHHHHHHHHHHHHHHHHHHHHHHHHHHHHHHHHHHHHHHHHHHTSHHHHHHHHHHHTT-PPTTPPP-------

Sequence (91 aa):
MKMGKLLRRIVLLAFAGIMALTIYNQEVMMANIRKNISRQEEVLADVRKENEKLKNLVDSTKTEEYTIRNARTRLGLLRPGEVPVIDTSGN